Protein AF-T0KB71-F1 (afdb_monomer)

Radius of gyration: 23.94 Å; Cα contacts (8 Å, |Δi|>4): 8; chains: 1; bounding box: 45×66×53 Å

Solvent-accessible surface area (backbone atoms only — not comparable to full-atom values): 5751 Å² total; per-residue (Å²): 134,82,91,85,80,88,79,91,82,87,77,92,72,74,78,79,75,57,75,83,58,67,81,71,74,78,83,73,82,84,66,79,94,69,84,71,52,74,65,66,55,34,60,72,34,85,92,46,50,84,55,51,74,67,55,47,53,52,47,52,56,52,50,53,54,53,48,49,65,60,45,51,60,52,54,50,47,58,50,52,67,65,70,76,116

Secondary structure (DSSP, 8-state):
------------------GGGGGGS--S------PPPHHHHHTT-TTTTT--HHHHHHHHHHHHHHHHHHHHHHHHHHHHHHH--

Sequence (85 aa):
MASNGGLNDGGAG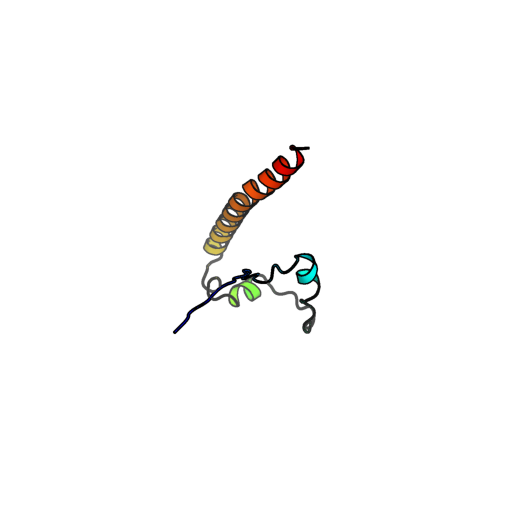KDVVRCDEIERSSAEKSEPNRQFSPEEIQGRFDLLRDLSNAEMEQLNKSVVKKIDWRMMPTITLMFLMRQVE

Organism: Colletotrichum gloeosporioides (strain Cg-14) (NCBI:txid1237896)

Mean predicted aligned error: 16.58 Å

Foldseek 3Di:
DDDDDDDDDDDPPDDPPDPVCVVPPPPDDDDPPDDDDPLNVQCVDPVRNPDDPVRVVVVVVVVVVVCCVVVVVVVVVVVVVVVVD

pLDDT: mean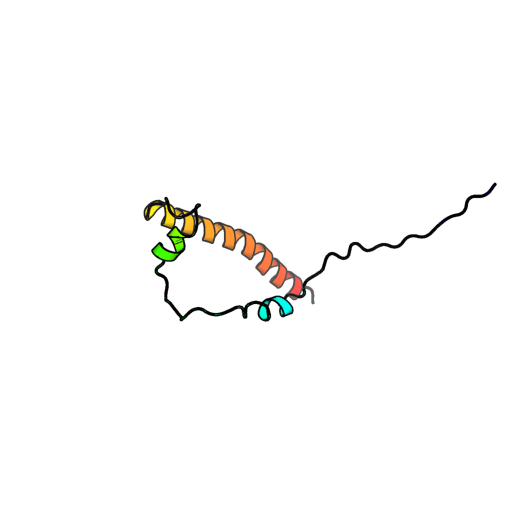 72.7, std 21.23, range [37.72, 96.44]

Structure (mmCIF, N/CA/C/O backbone):
data_AF-T0KB71-F1
#
_entry.id   AF-T0KB71-F1
#
loop_
_atom_site.group_PDB
_atom_site.id
_atom_site.type_symbol
_atom_site.label_atom_id
_atom_site.label_alt_id
_atom_site.label_comp_id
_atom_site.label_asym_id
_atom_site.label_entity_id
_atom_site.label_seq_id
_atom_site.pdbx_PDB_ins_code
_atom_site.Cartn_x
_atom_site.Cartn_y
_atom_site.Cartn_z
_atom_site.occupancy
_atom_site.B_iso_or_equiv
_atom_site.auth_seq_id
_atom_site.auth_comp_id
_atom_site.auth_asym_id
_atom_site.auth_atom_id
_atom_site.pdbx_PDB_model_num
ATOM 1 N N . MET A 1 1 ? -5.186 -56.705 -38.561 1.00 38.16 1 MET A N 1
ATOM 2 C CA . MET A 1 1 ? -3.914 -56.390 -39.251 1.00 38.16 1 MET A CA 1
ATOM 3 C C . MET A 1 1 ? -3.872 -54.889 -39.508 1.00 38.16 1 MET A C 1
ATOM 5 O O . MET A 1 1 ? -4.861 -54.405 -40.032 1.00 38.16 1 MET A O 1
ATOM 9 N N . ALA A 1 2 ? -2.759 -54.240 -39.114 1.00 43.38 2 ALA A N 1
ATOM 10 C CA . ALA A 1 2 ? -2.324 -52.841 -39.354 1.00 43.38 2 ALA A CA 1
ATOM 11 C C . ALA A 1 2 ? -3.277 -51.730 -38.843 1.00 43.38 2 ALA A C 1
ATOM 13 O O . ALA A 1 2 ? -4.412 -51.654 -39.282 1.00 43.38 2 ALA A O 1
ATOM 14 N N . SER A 1 3 ? -2.967 -50.880 -37.854 1.00 48.56 3 SER A N 1
ATOM 15 C CA . SER A 1 3 ? -1.746 -50.128 -37.492 1.00 48.56 3 SER A CA 1
ATOM 16 C C . SER A 1 3 ? -1.227 -49.184 -38.581 1.00 48.56 3 SER A C 1
ATOM 18 O O . SER A 1 3 ? -0.661 -49.653 -39.565 1.00 48.56 3 SER A O 1
ATOM 20 N N . ASN A 1 4 ? -1.451 -47.878 -38.364 1.00 48.03 4 ASN A N 1
ATOM 21 C CA . ASN A 1 4 ? -0.614 -46.691 -38.642 1.00 48.03 4 ASN A CA 1
ATOM 22 C C . ASN A 1 4 ? -1.549 -45.462 -38.715 1.00 48.03 4 ASN A C 1
ATOM 24 O O . ASN A 1 4 ? -2.553 -45.515 -39.408 1.00 48.03 4 ASN A O 1
ATOM 28 N N . GLY A 1 5 ? -1.339 -44.331 -38.041 1.00 38.41 5 GLY A N 1
ATOM 29 C CA . GLY A 1 5 ? -0.179 -43.836 -37.306 1.00 38.41 5 GLY A CA 1
ATOM 30 C C . GLY A 1 5 ? 0.059 -42.365 -37.676 1.00 38.41 5 GLY A C 1
ATOM 31 O O . GLY A 1 5 ? 0.219 -42.084 -38.857 1.00 38.41 5 GLY A O 1
ATOM 32 N N . GLY A 1 6 ? 0.125 -41.480 -36.668 1.00 38.28 6 GLY A N 1
ATOM 33 C CA . GLY A 1 6 ? 0.693 -40.117 -36.740 1.00 38.28 6 GLY A CA 1
ATOM 34 C C . GLY A 1 6 ? -0.201 -39.070 -37.423 1.00 38.28 6 GLY A C 1
ATOM 35 O O . GLY A 1 6 ? -0.888 -39.387 -38.378 1.00 38.28 6 GLY A O 1
ATOM 36 N N . LEU A 1 7 ? -0.291 -37.806 -37.002 1.00 42.34 7 LEU A N 1
ATOM 37 C CA . LEU A 1 7 ? 0.702 -36.869 -36.449 1.00 42.34 7 LEU A CA 1
ATOM 38 C C . LEU A 1 7 ? -0.103 -35.684 -35.841 1.00 42.34 7 LEU A C 1
ATOM 40 O O . LEU A 1 7 ? -1.034 -35.202 -36.476 1.00 42.34 7 LEU A O 1
ATOM 44 N N . ASN A 1 8 ? -0.077 -35.485 -34.519 1.00 48.06 8 ASN A N 1
ATOM 45 C CA . ASN A 1 8 ? 0.555 -34.357 -33.807 1.00 48.06 8 ASN A CA 1
ATOM 46 C C . ASN A 1 8 ? 0.426 -32.944 -34.431 1.00 48.06 8 ASN A C 1
ATOM 48 O O . ASN A 1 8 ? 0.915 -32.676 -35.510 1.00 48.06 8 ASN A O 1
ATOM 52 N N . ASP A 1 9 ? -0.202 -32.037 -33.680 1.00 41.34 9 ASP A N 1
ATOM 53 C CA . ASP A 1 9 ? 0.274 -30.688 -33.320 1.00 41.34 9 ASP A CA 1
ATOM 54 C C . ASP A 1 9 ? -0.806 -30.122 -32.373 1.00 41.34 9 ASP A C 1
ATOM 56 O O . ASP A 1 9 ? -1.996 -30.182 -32.660 1.00 41.34 9 ASP A O 1
ATOM 60 N N . GLY A 1 10 ? -0.532 -29.754 -31.125 1.00 38.34 10 GLY A N 1
ATOM 61 C CA . GLY A 1 10 ? 0.557 -28.876 -30.731 1.00 38.34 10 GLY A CA 1
ATOM 62 C C . GLY A 1 10 ? -0.025 -27.471 -30.605 1.00 38.34 10 GLY A C 1
ATOM 63 O O . GLY A 1 10 ? -0.206 -26.783 -31.599 1.00 38.34 10 GLY A O 1
ATOM 64 N N . GLY A 1 11 ? -0.360 -27.055 -29.380 1.00 37.72 11 GLY A N 1
ATOM 65 C CA . GLY A 1 11 ? -0.700 -25.657 -29.111 1.00 37.72 11 GLY A CA 1
ATOM 66 C C . GLY A 1 11 ? -1.876 -25.453 -28.170 1.00 37.72 11 GLY A C 1
ATOM 67 O O . GLY A 1 11 ? -2.918 -24.946 -28.569 1.00 37.72 11 GLY A O 1
ATOM 68 N N . ALA A 1 12 ? -1.682 -25.765 -26.888 1.00 46.78 12 ALA A N 1
ATOM 69 C CA . ALA A 1 12 ? -2.422 -25.105 -25.819 1.00 46.78 12 ALA A CA 1
ATOM 70 C C . ALA A 1 12 ? -1.999 -23.623 -25.773 1.00 46.78 12 ALA A C 1
ATOM 72 O O . ALA A 1 12 ? -1.205 -23.211 -24.930 1.00 46.78 12 ALA A O 1
ATOM 73 N N . GLY A 1 13 ? -2.486 -22.832 -26.727 1.00 38.44 13 GLY A N 1
ATOM 74 C CA . GLY A 1 13 ? -2.410 -21.381 -26.697 1.00 38.44 13 GLY A CA 1
ATOM 75 C C . GLY A 1 13 ? -3.509 -20.871 -25.784 1.00 38.44 13 GLY A C 1
ATOM 76 O O . GLY A 1 13 ? -4.596 -20.559 -26.253 1.00 38.44 13 GLY A O 1
ATOM 77 N N . LYS A 1 14 ? -3.240 -20.845 -24.476 1.00 51.91 14 LYS A N 1
ATOM 78 C CA . LYS A 1 14 ? -4.019 -20.031 -23.543 1.00 51.91 14 LYS A CA 1
ATOM 79 C C . LYS A 1 14 ? -3.850 -18.584 -23.994 1.00 51.91 14 LYS A C 1
ATOM 81 O O . LYS A 1 14 ? -2.751 -18.049 -23.883 1.00 51.91 14 LYS A O 1
ATOM 86 N N . ASP A 1 15 ? -4.895 -18.060 -24.622 1.00 56.72 15 ASP A N 1
ATOM 87 C CA . ASP A 1 15 ? -5.297 -16.659 -24.681 1.00 56.72 15 ASP A CA 1
ATOM 88 C C . ASP A 1 15 ? -4.292 -15.701 -24.022 1.00 56.72 15 ASP A C 1
ATOM 90 O O . ASP A 1 15 ? -4.432 -15.273 -22.879 1.00 56.72 15 ASP A O 1
ATOM 94 N N . VAL A 1 16 ? -3.246 -15.348 -24.774 1.00 59.19 16 VAL A N 1
ATOM 95 C CA . VAL A 1 16 ? -2.447 -14.157 -24.488 1.00 59.19 16 VAL A CA 1
ATOM 96 C C . VAL A 1 16 ? -3.348 -12.983 -24.832 1.00 59.19 16 VAL A C 1
ATOM 98 O O . VAL A 1 16 ? -3.379 -12.506 -25.965 1.00 59.19 16 VAL A O 1
ATOM 101 N N . VAL A 1 17 ? -4.147 -12.567 -23.852 1.00 47.06 17 VAL A N 1
ATOM 102 C CA . VAL A 1 17 ? -4.894 -11.317 -23.920 1.00 47.06 17 VAL A CA 1
ATOM 103 C C . VAL A 1 17 ? -3.865 -10.200 -24.062 1.00 47.06 17 VAL A C 1
ATOM 105 O O . VAL A 1 17 ? -3.020 -9.980 -23.193 1.00 47.06 17 VAL A O 1
ATOM 108 N N . ARG A 1 18 ? -3.898 -9.534 -25.214 1.00 44.84 18 ARG A N 1
ATOM 109 C CA . ARG A 1 18 ? -3.071 -8.375 -25.528 1.00 44.84 18 ARG A CA 1
ATOM 110 C C . ARG A 1 18 ? -3.434 -7.257 -24.548 1.00 44.84 18 ARG A C 1
ATOM 112 O O . ARG A 1 18 ? -4.606 -6.925 -24.415 1.00 44.84 18 ARG A O 1
ATOM 119 N N . CYS A 1 19 ? -2.442 -6.662 -23.880 1.00 48.28 19 CYS A N 1
ATOM 120 C CA . CYS A 1 19 ? -2.669 -5.632 -22.856 1.00 48.28 19 CYS A CA 1
ATOM 121 C C . CYS A 1 19 ? -3.526 -4.446 -23.342 1.00 48.28 19 CYS A C 1
ATOM 123 O O . CYS A 1 19 ? -4.228 -3.846 -22.536 1.00 48.28 19 CYS A O 1
ATOM 125 N N . ASP A 1 20 ? -3.526 -4.160 -24.648 1.00 53.66 20 ASP A N 1
ATOM 126 C CA . ASP A 1 20 ? -4.356 -3.115 -25.266 1.00 53.66 20 ASP A CA 1
ATOM 127 C C . ASP A 1 20 ? -5.877 -3.363 -25.125 1.00 53.66 20 ASP A C 1
ATOM 129 O O . ASP A 1 20 ? -6.674 -2.437 -25.258 1.00 53.66 20 ASP A O 1
ATOM 133 N N . GLU A 1 21 ? -6.309 -4.603 -24.872 1.00 49.25 21 GLU A N 1
ATOM 134 C CA . GLU A 1 21 ? -7.731 -4.973 -24.786 1.00 49.25 21 GLU A CA 1
ATOM 135 C C . GLU A 1 21 ? -8.318 -4.778 -23.376 1.00 49.25 21 GLU A C 1
ATOM 137 O O . GLU A 1 21 ? -9.531 -4.639 -23.216 1.00 49.25 21 GLU A O 1
ATOM 142 N N . ILE A 1 22 ? -7.460 -4.656 -22.355 1.00 51.38 22 ILE A N 1
ATOM 143 C CA . ILE A 1 22 ? -7.862 -4.400 -20.960 1.00 51.38 22 ILE A CA 1
ATOM 144 C C . ILE A 1 22 ? -8.457 -2.989 -20.806 1.00 51.38 22 ILE A C 1
ATOM 146 O O . ILE A 1 22 ? -9.324 -2.763 -19.962 1.00 51.38 22 ILE A O 1
ATOM 150 N N . GLU A 1 23 ? -8.061 -2.037 -21.656 1.00 49.03 23 GLU A N 1
ATOM 151 C CA . GLU A 1 23 ? -8.564 -0.658 -21.589 1.00 49.03 23 GLU A CA 1
ATOM 152 C C . GLU A 1 23 ? -10.023 -0.516 -22.052 1.00 49.03 23 GLU A C 1
ATOM 154 O O . GLU A 1 23 ? -10.656 0.507 -21.789 1.00 49.03 23 GLU A O 1
ATOM 159 N N . ARG A 1 24 ? -10.588 -1.527 -22.730 1.00 49.66 24 ARG A N 1
ATOM 160 C CA . ARG A 1 24 ? -11.890 -1.402 -23.407 1.00 49.66 24 ARG A CA 1
ATOM 161 C C . ARG A 1 24 ? -13.040 -2.188 -22.774 1.00 49.66 24 ARG A C 1
ATOM 163 O O . ARG A 1 24 ? -14.176 -2.015 -23.205 1.00 49.66 24 ARG A O 1
ATOM 170 N N . SER A 1 25 ? -12.789 -2.984 -21.734 1.00 41.22 25 SER A N 1
ATOM 171 C CA . SER A 1 25 ? -13.809 -3.830 -21.087 1.00 41.22 25 SER A CA 1
ATOM 172 C C . SER A 1 25 ? -14.336 -3.309 -19.741 1.00 41.22 25 SER A C 1
ATOM 174 O O . SER A 1 25 ? -15.045 -4.036 -19.056 1.00 41.22 25 SER A O 1
ATOM 176 N N . SER A 1 26 ? -14.019 -2.074 -19.334 1.00 50.44 26 SER A N 1
ATOM 177 C CA . SER A 1 26 ? -14.489 -1.495 -18.054 1.00 50.44 26 SER A CA 1
ATOM 178 C C . SER A 1 26 ? -15.652 -0.502 -18.204 1.00 50.44 26 SER A C 1
ATOM 180 O O . SER A 1 26 ? -15.787 0.428 -17.414 1.00 50.44 26 SER A O 1
ATOM 182 N N . ALA A 1 27 ? -16.500 -0.668 -19.221 1.00 50.28 27 ALA A N 1
ATOM 183 C CA . ALA A 1 27 ? -17.687 0.165 -19.429 1.00 50.28 27 ALA A CA 1
ATOM 184 C C . ALA A 1 27 ? -18.975 -0.576 -19.033 1.00 50.28 27 ALA A C 1
ATOM 186 O O . ALA A 1 27 ? -19.883 -0.742 -19.844 1.00 50.28 27 ALA A O 1
ATOM 187 N N . GLU A 1 28 ? -19.074 -1.012 -17.776 1.00 51.47 28 GLU A N 1
ATOM 188 C CA . GLU A 1 28 ? -20.324 -1.535 -17.215 1.00 51.47 28 GLU A CA 1
ATOM 189 C C . GLU A 1 28 ? -20.845 -0.578 -16.130 1.00 51.47 28 GLU A C 1
ATOM 191 O O . GLU A 1 28 ? -20.263 -0.453 -15.059 1.00 51.47 28 GLU A O 1
ATOM 196 N N . LYS A 1 29 ? -21.923 0.148 -16.475 1.00 50.53 29 LYS A N 1
ATOM 197 C CA . LYS A 1 29 ? -22.793 1.002 -15.634 1.00 50.53 29 LYS A CA 1
ATOM 198 C C . LYS A 1 29 ? -22.105 1.722 -14.461 1.00 50.53 29 LYS A C 1
ATOM 200 O O . LYS A 1 29 ? -22.178 1.293 -13.315 1.00 50.53 29 LYS A O 1
ATOM 205 N N . SER A 1 30 ? -21.554 2.902 -14.738 1.00 54.34 30 SER A N 1
ATOM 206 C CA . SER A 1 30 ? -21.143 3.851 -13.703 1.00 54.34 30 SER A CA 1
ATOM 207 C C . SER A 1 30 ? -22.365 4.356 -12.924 1.00 54.34 30 SER A C 1
ATOM 209 O O . SER A 1 30 ? -23.131 5.187 -13.421 1.00 54.34 30 SER A O 1
ATOM 211 N N . GLU A 1 31 ? -22.544 3.853 -11.704 1.00 64.25 31 GLU A N 1
ATOM 212 C CA . GLU A 1 31 ? -23.326 4.518 -10.658 1.00 64.25 31 GLU A CA 1
ATOM 213 C C . GLU A 1 31 ? -22.879 5.990 -10.511 1.00 64.25 31 GLU A C 1
ATOM 215 O O . GLU A 1 31 ? -21.752 6.325 -10.900 1.00 64.25 31 GLU A O 1
ATOM 220 N N . PRO A 1 32 ? -23.735 6.902 -9.998 1.00 58.75 32 PRO A N 1
ATOM 221 C CA . PRO A 1 32 ? -23.348 8.297 -9.794 1.00 58.75 32 PRO A CA 1
ATOM 222 C C . PRO A 1 32 ? -22.005 8.363 -9.066 1.00 58.75 32 PRO A C 1
ATOM 224 O O . PRO A 1 32 ? -21.790 7.603 -8.126 1.00 58.75 32 PRO A O 1
ATOM 227 N N . ASN A 1 33 ? -21.122 9.254 -9.532 1.00 68.06 33 ASN A N 1
ATOM 228 C CA . ASN A 1 33 ? -19.764 9.503 -9.040 1.00 68.06 33 ASN A CA 1
ATOM 229 C C . ASN A 1 33 ? -19.765 9.851 -7.538 1.00 68.06 33 ASN A C 1
ATOM 231 O O . ASN A 1 33 ? -19.664 11.011 -7.138 1.00 68.06 33 ASN A O 1
ATOM 235 N N . ARG A 1 34 ? -19.968 8.837 -6.700 1.00 81.12 34 ARG A N 1
ATOM 236 C CA . ARG A 1 34 ? -19.952 8.917 -5.251 1.00 81.12 34 ARG A CA 1
ATOM 237 C C . ARG A 1 34 ? -18.504 8.751 -4.834 1.00 81.12 34 ARG A C 1
ATOM 239 O O . ARG A 1 34 ? -17.921 7.682 -4.993 1.00 81.12 34 ARG A O 1
ATOM 246 N N . GLN A 1 35 ? -17.927 9.824 -4.309 1.00 85.12 35 GLN A N 1
ATOM 247 C CA . GLN A 1 35 ? -16.635 9.749 -3.644 1.00 85.12 35 GLN A CA 1
ATOM 248 C C . GLN A 1 35 ? -16.807 8.905 -2.385 1.00 85.12 35 GLN A C 1
ATOM 250 O O . GLN A 1 35 ? -17.590 9.256 -1.504 1.00 85.12 35 GLN A O 1
ATOM 255 N N . PHE A 1 36 ? -16.115 7.772 -2.340 1.00 86.50 36 PHE A N 1
ATOM 256 C CA . PHE A 1 36 ? -16.086 6.919 -1.162 1.00 86.50 36 PHE A CA 1
ATOM 257 C C . PHE A 1 36 ? -14.970 7.372 -0.232 1.00 86.50 36 PHE A C 1
ATOM 259 O O . PHE A 1 36 ? -13.859 7.665 -0.685 1.00 86.50 36 PHE A O 1
ATOM 266 N N . SER A 1 37 ? -15.256 7.407 1.066 1.00 89.06 37 SER A N 1
ATOM 267 C CA . SER A 1 37 ? -14.206 7.593 2.059 1.00 89.06 37 SER A CA 1
ATOM 268 C C . SER A 1 37 ? -13.293 6.355 2.099 1.00 89.06 37 SER A C 1
ATOM 270 O O . SER A 1 37 ? -13.729 5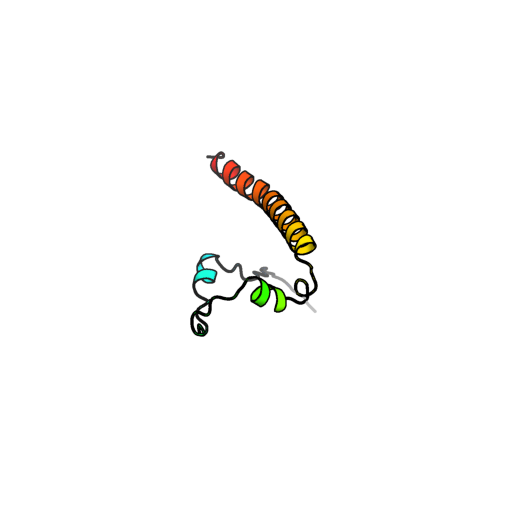.245 1.773 1.00 89.06 37 SER A O 1
ATOM 272 N N . PRO A 1 38 ? -12.025 6.499 2.519 1.00 84.81 38 PRO A N 1
ATOM 273 C CA . PRO A 1 38 ? -11.132 5.356 2.703 1.00 84.81 38 PRO A CA 1
ATOM 274 C C . PRO A 1 38 ? -11.723 4.269 3.614 1.00 84.81 38 PRO A C 1
ATOM 276 O O . PRO A 1 38 ? -11.575 3.084 3.327 1.00 84.81 38 PRO A O 1
ATOM 279 N N . GLU A 1 39 ? -12.455 4.664 4.657 1.00 87.31 39 GLU A N 1
ATOM 280 C CA . GLU A 1 39 ? -13.114 3.759 5.608 1.00 87.31 39 GLU A CA 1
ATOM 281 C C . GLU A 1 39 ? -14.278 2.990 4.959 1.00 87.31 39 GLU A C 1
ATOM 283 O O . GLU A 1 39 ? -14.422 1.783 5.158 1.00 87.31 39 GLU A O 1
ATOM 288 N N . GLU A 1 40 ? -15.078 3.657 4.115 1.00 90.25 40 GLU A N 1
ATOM 289 C CA . GLU A 1 40 ? -16.154 3.014 3.345 1.00 90.25 40 GLU A CA 1
ATOM 290 C C . GLU A 1 40 ? -15.608 1.983 2.352 1.00 90.25 40 GLU A C 1
ATOM 292 O O . GLU A 1 40 ? -16.266 0.979 2.074 1.00 90.25 40 GLU A O 1
ATOM 297 N N . ILE A 1 41 ? -14.423 2.232 1.789 1.00 89.69 41 ILE A N 1
ATOM 298 C CA . ILE A 1 41 ? -13.740 1.292 0.896 1.00 89.69 41 ILE A CA 1
ATOM 299 C C . ILE A 1 41 ? -13.188 0.124 1.715 1.00 89.69 41 ILE A C 1
ATOM 301 O O . ILE A 1 41 ? -13.420 -1.028 1.355 1.00 89.69 41 ILE A O 1
ATOM 305 N N . GLN A 1 42 ? -12.511 0.406 2.830 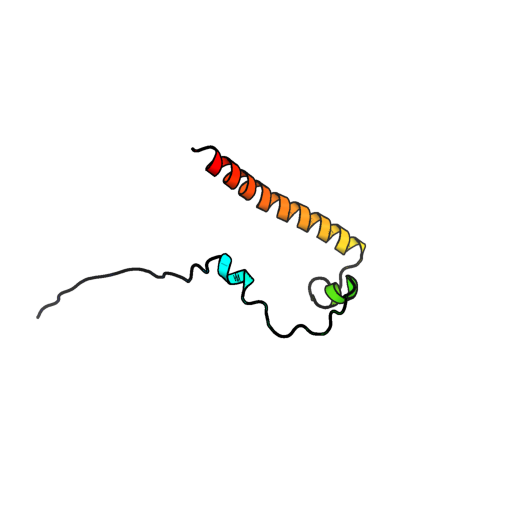1.00 90.38 42 GLN A N 1
ATOM 306 C CA . GLN A 1 42 ? -11.926 -0.589 3.731 1.00 90.38 42 GLN A CA 1
ATOM 307 C C . GLN A 1 42 ? -12.972 -1.596 4.226 1.00 90.38 42 GLN A C 1
ATOM 309 O O . GLN A 1 42 ? -12.736 -2.803 4.167 1.00 90.38 42 GLN A O 1
ATOM 314 N N . GLY A 1 43 ? -14.151 -1.115 4.634 1.00 91.19 43 GLY A N 1
ATOM 315 C CA . GLY A 1 43 ? -15.245 -1.946 5.146 1.00 91.19 43 GLY A CA 1
ATOM 316 C C . GLY A 1 43 ? -15.805 -2.967 4.147 1.00 91.19 43 GLY A C 1
ATOM 317 O O . GLY A 1 43 ? -16.460 -3.924 4.559 1.00 91.19 43 GLY A O 1
ATOM 318 N N . ARG A 1 44 ? -15.534 -2.808 2.843 1.00 92.88 44 ARG A N 1
ATOM 319 C CA . ARG A 1 44 ? -15.954 -3.759 1.792 1.00 92.88 44 ARG A CA 1
ATOM 320 C C . ARG A 1 44 ? -15.067 -4.989 1.709 1.00 92.88 44 ARG A C 1
ATOM 322 O O . ARG A 1 44 ? -15.463 -5.976 1.096 1.00 92.88 44 ARG A O 1
ATOM 329 N N . PHE A 1 45 ? -13.865 -4.920 2.271 1.00 92.56 45 PHE A N 1
ATOM 330 C CA . PHE A 1 45 ? -12.895 -5.996 2.199 1.00 92.56 45 PHE A CA 1
ATOM 331 C C . PHE A 1 45 ? -12.812 -6.689 3.549 1.00 92.56 45 PHE A C 1
ATOM 333 O O . PHE A 1 45 ? -12.364 -6.108 4.536 1.00 92.56 45 PHE A O 1
ATOM 340 N N . ASP A 1 46 ? -13.178 -7.968 3.569 1.00 92.44 46 ASP A N 1
ATOM 341 C CA . ASP A 1 46 ? -13.146 -8.799 4.774 1.00 92.44 46 ASP A CA 1
ATOM 342 C C . ASP A 1 46 ? -11.767 -8.811 5.453 1.00 92.44 46 ASP A C 1
ATOM 344 O O . ASP A 1 46 ? -11.680 -8.860 6.672 1.00 92.44 46 ASP A O 1
ATOM 348 N N . LEU A 1 47 ? -10.690 -8.717 4.667 1.00 91.12 47 LEU A N 1
ATOM 349 C CA . LEU A 1 47 ? -9.308 -8.684 5.157 1.00 91.12 47 LEU A CA 1
ATOM 350 C C . LEU A 1 47 ? -8.899 -7.351 5.792 1.00 91.12 47 LEU A C 1
ATOM 352 O O . LEU A 1 47 ? -7.869 -7.305 6.457 1.00 91.12 47 LEU A O 1
ATOM 356 N N . LEU A 1 48 ? -9.635 -6.268 5.529 1.00 92.81 48 LEU A N 1
ATOM 357 C CA . LEU A 1 48 ? -9.259 -4.917 5.946 1.00 92.81 48 LEU A CA 1
ATOM 358 C C . LEU A 1 48 ? -10.222 -4.326 6.980 1.00 92.81 48 LEU A C 1
ATOM 360 O O . LEU A 1 48 ? -9.797 -3.480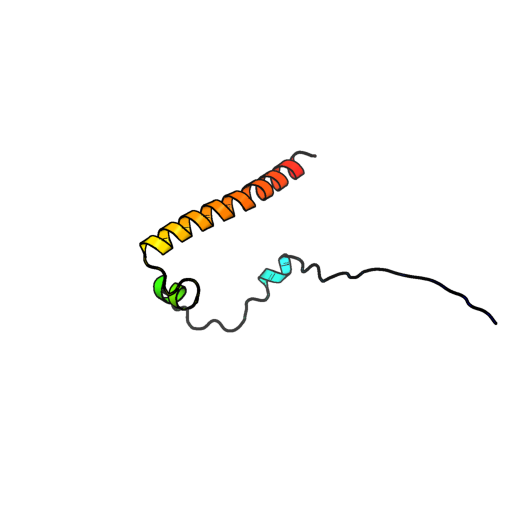 7.759 1.00 92.81 48 LEU A O 1
ATOM 364 N N . ARG A 1 49 ? -11.493 -4.745 7.010 1.00 91.69 49 ARG A N 1
ATOM 365 C CA . ARG A 1 49 ? -12.541 -4.109 7.834 1.00 91.69 49 ARG A CA 1
ATOM 366 C C . ARG A 1 49 ? -12.275 -4.105 9.341 1.00 91.69 49 ARG A C 1
ATOM 368 O O . ARG A 1 49 ? -12.721 -3.187 10.016 1.00 91.69 49 ARG A O 1
ATOM 375 N N . ASP A 1 50 ? -11.552 -5.102 9.843 1.00 93.94 50 ASP A N 1
ATOM 376 C CA . ASP A 1 50 ? -11.314 -5.283 11.279 1.00 93.94 50 ASP A CA 1
ATOM 377 C C . ASP A 1 50 ? -9.978 -4.666 11.738 1.00 93.94 50 ASP A C 1
ATOM 379 O O . ASP A 1 50 ? -9.652 -4.711 12.922 1.00 93.94 50 ASP A O 1
ATOM 383 N N . LEU A 1 51 ? -9.195 -4.087 10.815 1.00 91.25 51 LEU A N 1
ATOM 384 C CA . LEU A 1 51 ? -7.902 -3.479 11.135 1.00 91.25 51 LEU A CA 1
ATOM 385 C C . LEU A 1 51 ? -8.080 -2.092 11.755 1.00 91.25 51 LEU A C 1
ATOM 387 O O . LEU A 1 51 ? -8.765 -1.225 11.207 1.00 91.25 51 LEU A O 1
ATOM 391 N N . SER A 1 52 ? -7.359 -1.850 12.848 1.00 92.50 52 SER A N 1
ATOM 392 C CA . SER A 1 52 ? -7.204 -0.515 13.422 1.00 92.50 52 SER A CA 1
ATOM 393 C C . SER A 1 52 ? -6.376 0.406 12.517 1.00 92.50 52 SER A C 1
ATOM 395 O O . SER A 1 52 ? -5.626 -0.038 11.645 1.00 92.50 52 SER A O 1
ATOM 397 N N . ASN A 1 53 ? -6.438 1.717 12.774 1.00 89.88 53 ASN A N 1
ATOM 398 C CA . ASN A 1 53 ? -5.649 2.711 12.035 1.00 89.88 53 ASN A CA 1
ATOM 399 C C . ASN A 1 53 ? -4.136 2.423 12.059 1.00 89.88 53 ASN A C 1
ATOM 401 O O . ASN A 1 53 ? -3.460 2.599 11.047 1.00 89.88 53 ASN A O 1
ATOM 405 N N . ALA A 1 54 ? -3.603 1.945 13.188 1.00 93.38 54 ALA A N 1
ATOM 406 C CA . ALA A 1 54 ? -2.182 1.621 13.316 1.00 93.38 54 ALA A CA 1
ATOM 407 C C . ALA A 1 54 ? -1.791 0.384 12.486 1.00 93.38 54 ALA A C 1
ATOM 409 O O . ALA A 1 54 ? -0.753 0.376 11.820 1.00 93.38 54 ALA A O 1
ATOM 410 N N . GLU A 1 55 ? -2.637 -0.649 12.482 1.00 93.81 55 GLU A N 1
ATOM 411 C CA . GLU A 1 55 ? -2.428 -1.864 11.683 1.00 93.81 55 GLU A CA 1
ATOM 412 C C . GLU A 1 55 ? -2.553 -1.576 10.186 1.00 93.81 55 GLU A C 1
ATOM 414 O O . GLU A 1 55 ? -1.773 -2.094 9.385 1.00 93.81 55 GLU A O 1
ATOM 419 N N . MET A 1 56 ? -3.478 -0.694 9.805 1.00 94.56 56 MET A N 1
ATOM 420 C CA . MET A 1 56 ? -3.648 -0.242 8.427 1.00 94.56 56 MET A CA 1
ATOM 421 C C . MET A 1 56 ? -2.423 0.546 7.938 1.00 94.56 56 MET A C 1
ATOM 423 O O . MET A 1 56 ? -1.937 0.308 6.830 1.00 94.56 56 MET A O 1
ATOM 427 N N . GLU A 1 57 ? -1.833 1.404 8.778 1.00 94.00 57 GLU A N 1
ATOM 428 C CA . GLU A 1 57 ? -0.596 2.118 8.439 1.00 94.00 57 GLU A CA 1
ATOM 429 C C . GLU A 1 57 ? 0.597 1.160 8.266 1.00 94.00 57 GLU A C 1
ATOM 431 O O . GLU A 1 57 ? 1.387 1.286 7.322 1.00 94.00 57 GLU A O 1
ATOM 436 N N . GLN A 1 58 ? 0.726 0.170 9.153 1.00 96.38 58 GLN A N 1
ATOM 437 C CA . GLN A 1 58 ? 1.757 -0.863 9.045 1.00 96.38 58 GLN A CA 1
ATOM 438 C C . GLN A 1 58 ? 1.579 -1.702 7.773 1.00 96.38 58 GLN A C 1
ATOM 440 O O . GLN A 1 58 ? 2.555 -1.963 7.057 1.00 96.38 58 GLN A O 1
ATOM 445 N N . LEU A 1 59 ? 0.341 -2.096 7.467 1.00 94.81 59 LEU A N 1
ATOM 446 C CA . LEU A 1 59 ? 0.004 -2.823 6.251 1.00 94.81 59 LEU A CA 1
ATOM 447 C C . LEU A 1 59 ? 0.394 -2.010 5.016 1.00 94.81 59 LEU A C 1
ATOM 449 O O . LEU A 1 59 ? 1.095 -2.537 4.152 1.00 94.81 59 LEU A O 1
ATOM 453 N N . ASN A 1 60 ? 0.036 -0.726 4.966 1.00 93.81 60 ASN A N 1
ATOM 454 C CA . ASN A 1 60 ? 0.353 0.151 3.842 1.00 93.81 60 ASN A CA 1
ATOM 455 C C . ASN A 1 60 ? 1.872 0.222 3.582 1.00 93.81 60 ASN A C 1
ATOM 457 O O . ASN A 1 60 ? 2.328 0.020 2.455 1.00 93.81 60 ASN A O 1
ATOM 461 N N . LYS A 1 61 ? 2.686 0.369 4.638 1.00 96.12 61 LYS A N 1
ATOM 462 C CA . LYS A 1 61 ? 4.161 0.330 4.536 1.00 96.12 61 LYS A CA 1
ATOM 463 C C . LYS A 1 61 ? 4.668 -0.997 3.965 1.00 96.12 61 LYS A C 1
ATOM 465 O O . LYS A 1 61 ? 5.585 -1.017 3.142 1.00 96.12 61 LYS A O 1
ATOM 470 N N . SER A 1 62 ? 4.080 -2.114 4.394 1.00 96.44 62 SER A N 1
ATOM 471 C CA . SER A 1 62 ? 4.469 -3.444 3.912 1.00 96.44 62 SER A CA 1
ATOM 472 C C . SER A 1 62 ? 4.111 -3.663 2.438 1.00 96.44 62 SER A C 1
ATOM 474 O O . SER A 1 62 ? 4.909 -4.242 1.696 1.00 96.44 62 SER A O 1
ATOM 476 N N . VAL A 1 63 ? 2.954 -3.153 2.000 1.00 95.69 63 VAL A N 1
ATOM 477 C CA . VAL A 1 63 ? 2.477 -3.234 0.615 1.00 95.69 63 VAL A CA 1
ATOM 478 C C . VAL A 1 63 ? 3.408 -2.455 -0.304 1.00 95.69 63 VAL A C 1
ATOM 480 O O . VAL A 1 63 ? 3.904 -3.036 -1.267 1.00 95.69 63 VAL A O 1
ATOM 483 N N . VAL A 1 64 ? 3.730 -1.202 0.035 1.00 95.31 64 VAL A N 1
ATOM 484 C CA . VAL A 1 64 ? 4.671 -0.369 -0.736 1.00 95.31 64 VAL A CA 1
ATOM 485 C C . VAL A 1 64 ? 6.015 -1.075 -0.887 1.00 95.31 64 VAL A C 1
ATOM 487 O O . VAL A 1 64 ? 6.462 -1.313 -2.005 1.00 95.31 64 VAL A O 1
ATOM 490 N N . LYS A 1 65 ? 6.606 -1.542 0.220 1.00 95.94 65 LYS A N 1
ATOM 491 C CA . LYS A 1 65 ? 7.888 -2.260 0.184 1.00 95.94 65 LYS A CA 1
ATOM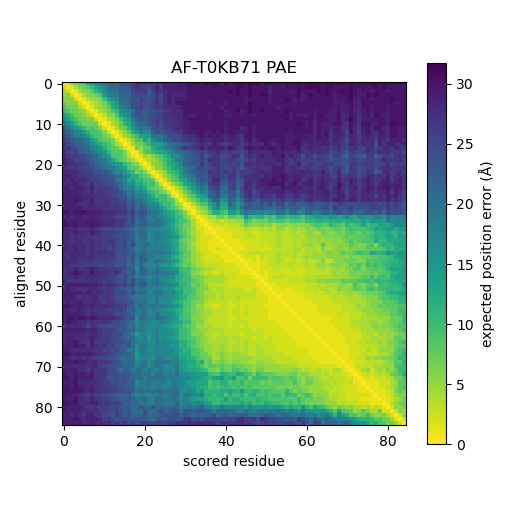 492 C C . LYS A 1 65 ? 7.841 -3.491 -0.723 1.00 95.94 65 LYS A C 1
ATOM 494 O O . LYS A 1 65 ? 8.812 -3.781 -1.420 1.00 95.94 65 LYS A O 1
ATOM 499 N N . LYS A 1 66 ? 6.737 -4.243 -0.699 1.00 95.19 66 LYS A N 1
ATOM 500 C CA . LYS A 1 66 ? 6.575 -5.464 -1.497 1.00 95.19 66 LYS A CA 1
ATOM 501 C C . LYS A 1 66 ? 6.361 -5.155 -2.977 1.00 95.19 66 LYS A C 1
ATOM 503 O O . LYS A 1 66 ? 6.878 -5.892 -3.813 1.00 95.19 66 LYS A O 1
ATOM 508 N N . ILE A 1 67 ? 5.628 -4.089 -3.293 1.00 95.00 67 ILE A N 1
ATOM 509 C CA . ILE A 1 67 ? 5.459 -3.599 -4.663 1.00 95.00 67 ILE A CA 1
ATOM 510 C C . ILE A 1 67 ? 6.806 -3.130 -5.197 1.00 95.00 67 ILE A C 1
ATOM 512 O O . ILE A 1 67 ? 7.236 -3.644 -6.224 1.00 95.00 67 ILE A O 1
ATOM 516 N N . ASP A 1 68 ? 7.518 -2.270 -4.470 1.00 91.81 68 ASP A N 1
ATOM 517 C CA . ASP A 1 68 ? 8.831 -1.762 -4.879 1.00 91.81 68 ASP A CA 1
ATOM 518 C C . ASP A 1 68 ? 9.813 -2.900 -5.150 1.00 91.81 68 ASP A C 1
ATOM 520 O O . ASP A 1 68 ? 10.469 -2.924 -6.188 1.00 91.81 68 ASP A O 1
ATOM 524 N N . TRP A 1 69 ? 9.852 -3.908 -4.274 1.00 94.00 69 TRP A N 1
ATOM 525 C CA . TRP A 1 69 ? 10.696 -5.089 -4.461 1.00 94.00 69 TRP A CA 1
ATOM 526 C C . TRP A 1 69 ? 10.363 -5.905 -5.712 1.00 94.00 69 TRP A C 1
ATOM 528 O O . TRP A 1 69 ? 11.254 -6.522 -6.288 1.00 94.00 69 TRP A O 1
ATOM 538 N N . ARG A 1 70 ? 9.095 -5.944 -6.133 1.00 92.38 70 ARG A N 1
ATOM 539 C CA . ARG A 1 70 ? 8.667 -6.662 -7.348 1.00 92.38 70 ARG A CA 1
ATOM 540 C C . ARG A 1 70 ? 8.806 -5.802 -8.603 1.00 92.38 70 ARG A C 1
ATOM 542 O O . ARG A 1 70 ? 9.077 -6.328 -9.682 1.00 92.38 70 ARG A O 1
ATOM 549 N N . MET A 1 71 ? 8.647 -4.492 -8.468 1.00 91.38 71 MET A N 1
ATOM 550 C CA . MET A 1 71 ? 8.720 -3.539 -9.571 1.00 91.38 71 MET A CA 1
ATOM 551 C C . MET A 1 71 ? 10.169 -3.208 -9.931 1.00 91.38 71 MET A C 1
ATOM 553 O O . MET A 1 71 ? 10.477 -3.124 -11.114 1.00 91.38 71 MET A O 1
ATOM 557 N N . MET A 1 72 ? 11.082 -3.123 -8.957 1.00 88.88 72 MET A N 1
ATOM 558 C CA . MET A 1 72 ? 12.519 -2.899 -9.183 1.00 88.88 72 MET A CA 1
ATOM 559 C C . MET A 1 72 ? 13.144 -3.839 -10.224 1.00 88.88 72 MET A C 1
ATOM 561 O O . MET A 1 72 ? 13.719 -3.337 -11.190 1.00 88.88 72 MET A O 1
ATOM 565 N N . PRO A 1 73 ? 13.034 -5.178 -10.109 1.00 86.00 73 PRO A N 1
ATOM 566 C CA . PRO A 1 73 ? 13.599 -6.078 -11.111 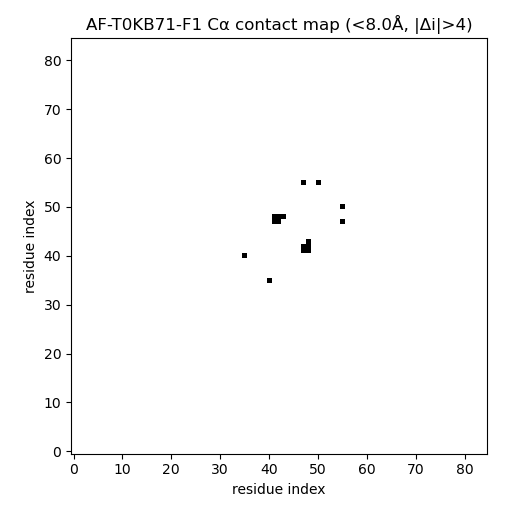1.00 86.00 73 PRO A CA 1
ATOM 567 C C . PRO A 1 73 ? 12.905 -5.938 -12.469 1.00 86.00 73 PRO A C 1
ATOM 569 O O . PRO A 1 73 ? 13.563 -6.062 -13.493 1.00 86.00 73 PRO A O 1
ATOM 572 N N . THR A 1 74 ? 11.611 -5.610 -12.497 1.00 85.88 74 THR A N 1
ATOM 573 C CA . THR A 1 74 ? 10.867 -5.371 -13.745 1.00 85.88 74 THR A CA 1
ATOM 574 C C . THR A 1 74 ? 11.389 -4.128 -14.470 1.00 85.88 74 THR A C 1
ATOM 576 O O . THR A 1 74 ? 11.722 -4.195 -15.649 1.00 85.88 74 THR A O 1
ATOM 579 N N . ILE A 1 75 ? 11.546 -3.012 -13.753 1.00 84.44 75 ILE A N 1
ATOM 580 C CA . ILE A 1 75 ? 12.115 -1.763 -14.281 1.00 84.44 75 ILE A CA 1
ATOM 581 C C . ILE A 1 75 ? 13.574 -1.978 -14.702 1.00 84.44 75 ILE A C 1
ATOM 583 O O . ILE A 1 75 ? 14.006 -1.498 -15.748 1.00 84.44 75 ILE A O 1
ATOM 587 N N . THR A 1 76 ? 14.326 -2.751 -13.918 1.00 89.38 76 THR A N 1
ATOM 588 C CA . THR A 1 76 ? 15.715 -3.105 -14.233 1.00 89.38 76 THR A CA 1
ATOM 589 C C . THR A 1 76 ? 15.797 -3.922 -15.520 1.00 89.38 76 THR A C 1
ATOM 591 O O . THR A 1 76 ? 16.623 -3.624 -16.376 1.00 89.38 76 THR A O 1
ATOM 594 N N . LEU A 1 77 ? 14.921 -4.912 -15.707 1.00 86.38 77 LEU A N 1
ATOM 595 C CA . LEU A 1 77 ? 14.840 -5.690 -16.946 1.00 86.38 77 LEU A CA 1
ATOM 596 C C . LEU A 1 77 ? 14.463 -4.808 -18.139 1.00 86.38 77 LEU A C 1
ATOM 598 O O . LEU A 1 77 ? 15.122 -4.892 -19.169 1.00 86.38 77 LEU A O 1
ATOM 602 N N . MET A 1 78 ? 13.473 -3.921 -17.992 1.00 82.00 78 MET A N 1
ATOM 603 C CA . MET A 1 78 ? 13.108 -2.949 -19.034 1.00 82.00 78 MET A CA 1
ATOM 604 C C . MET A 1 78 ? 14.303 -2.081 -19.448 1.00 82.00 78 MET A C 1
ATOM 606 O O . MET A 1 78 ? 14.487 -1.803 -20.631 1.00 82.00 78 MET A O 1
ATOM 610 N N . PHE A 1 79 ? 15.140 -1.680 -18.489 1.00 79.75 79 PHE A N 1
ATOM 611 C CA . PHE A 1 79 ? 16.357 -0.924 -18.764 1.00 79.75 79 PHE A CA 1
ATOM 612 C C . PHE A 1 79 ? 17.434 -1.768 -19.459 1.00 79.75 79 PHE A C 1
ATOM 614 O O . PHE A 1 79 ? 18.021 -1.323 -20.441 1.00 79.75 79 PHE A O 1
ATOM 621 N N . LEU A 1 80 ? 17.681 -2.993 -18.989 1.00 85.81 80 LEU A N 1
ATOM 622 C CA . LEU A 1 80 ? 18.702 -3.880 -19.555 1.00 85.81 80 LEU A CA 1
ATOM 623 C C . LEU A 1 80 ? 18.358 -4.331 -20.975 1.00 85.81 80 LEU A C 1
ATOM 625 O O . LEU A 1 80 ? 19.229 -4.327 -21.836 1.00 85.81 80 LEU A O 1
ATOM 629 N N . MET A 1 81 ? 17.092 -4.650 -21.245 1.00 76.62 81 MET A N 1
ATOM 630 C CA . MET A 1 81 ? 16.636 -5.000 -22.593 1.00 76.62 81 MET A CA 1
ATOM 631 C C . MET A 1 81 ? 16.761 -3.826 -23.574 1.00 76.62 81 MET A C 1
ATOM 633 O O . MET A 1 81 ? 16.892 -4.057 -24.767 1.00 76.62 81 MET A O 1
ATOM 637 N N . ARG A 1 82 ? 16.769 -2.579 -23.081 1.00 71.00 82 ARG A N 1
ATOM 638 C CA . ARG A 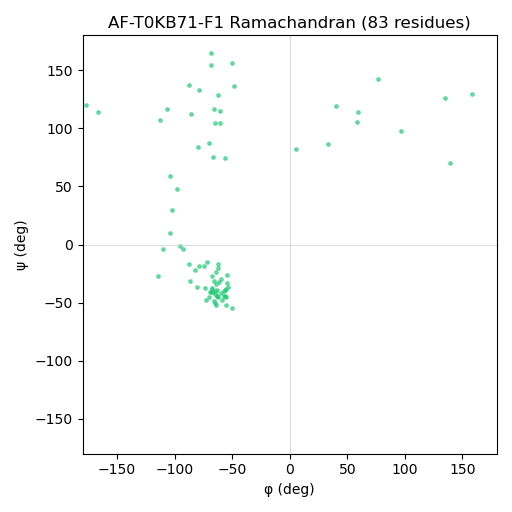1 82 ? 16.992 -1.369 -23.889 1.00 71.00 82 ARG A CA 1
ATOM 639 C C . ARG A 1 82 ? 18.471 -1.063 -24.151 1.00 71.00 82 ARG A C 1
ATOM 641 O O . ARG A 1 82 ? 18.767 -0.322 -25.074 1.00 71.00 82 ARG A O 1
ATOM 648 N N . GLN A 1 83 ? 19.380 -1.572 -23.320 1.00 60.94 83 GLN A N 1
ATOM 649 C CA . GLN A 1 83 ? 20.829 -1.352 -23.448 1.00 60.94 83 GLN A CA 1
ATOM 650 C C . GLN A 1 83 ? 21.534 -2.446 -24.270 1.00 60.94 83 GLN A C 1
ATOM 652 O O . GLN A 1 83 ? 22.737 -2.357 -24.493 1.00 60.94 83 GLN A O 1
ATOM 657 N N . VAL A 1 84 ? 20.805 -3.485 -24.689 1.00 57.69 84 VAL A N 1
ATOM 658 C CA . VAL A 1 84 ? 21.275 -4.542 -25.604 1.00 57.69 84 VAL A CA 1
ATOM 659 C C . VAL A 1 84 ? 20.803 -4.225 -27.034 1.00 57.69 84 VAL A C 1
ATOM 661 O O . VAL A 1 84 ? 20.248 -5.068 -27.728 1.00 57.69 84 VAL A O 1
ATOM 664 N N . GLU A 1 85 ? 21.002 -2.978 -27.45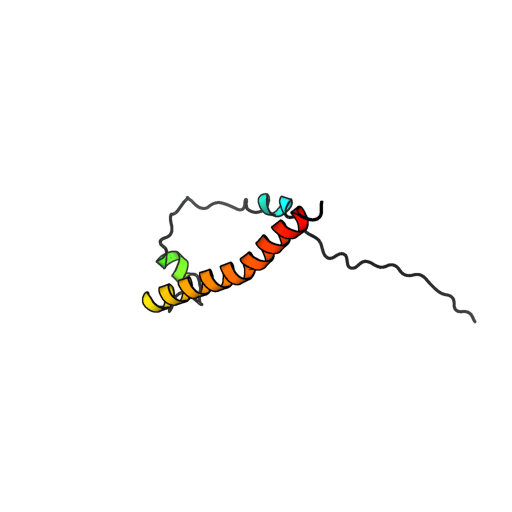4 1.00 50.06 85 GLU A N 1
ATOM 665 C CA . GLU A 1 85 ? 21.000 -2.511 -28.848 1.00 50.06 85 GLU A CA 1
ATOM 666 C C . GLU A 1 85 ? 22.087 -1.442 -28.990 1.00 50.06 85 GLU A C 1
ATOM 668 O O . GLU A 1 85 ? 22.834 -1.494 -29.992 1.00 50.06 85 GLU A O 1
#